Protein AF-A0A7X7UUN4-F1 (afdb_monomer_lite)

Sequence (120 aa):
MNIPEKAVGVVAFGLKTGIITGDDNIVDVVRKCLINNPDIIRENDIICITEAVVAITQHNIVQLDDVSMEIKAKLNLSDNSTLGVIFPILSRNRFSMLLKAMAKAVPKGKVIIQLMFPAD

Secondary structure (DSSP, 8-state):
----TTT------PPP-----TTS-HHHHHHHHHHT-TTT--TT------HHHHHHHTT----HHHHHHHHHHHTT--TT-EEEEES----TTTHHHHHHHHHHHSTTSEEEEEPPSS--

pLDDT: mean 90.92, std 8.4, range [52.38, 98.44]

Foldseek 3Di:
DPDPPVPDDDDDDDQDFPDQALCDDPVVSVVVSCVVCVVPDDPPDDDDDDVVSVCRVPVVDDALQNLLVCVCVVVVDDLADEAEAEADDPDPVPPVSNVVSVCSNNVNYYYHYHHDPPDD

Radius of gyration: 22.45 Å; chains: 1; bounding box: 52×24×54 Å

Structure (mmCIF, N/CA/C/O backbone):
data_AF-A0A7X7UUN4-F1
#
_entry.id   AF-A0A7X7UUN4-F1
#
loop_
_atom_site.group_PDB
_atom_site.id
_atom_site.type_symbol
_atom_site.label_atom_id
_atom_site.label_alt_id
_atom_site.label_comp_id
_atom_site.label_asym_id
_atom_site.label_entity_id
_atom_site.label_seq_id
_atom_site.pdbx_PDB_ins_code
_atom_site.Cartn_x
_atom_site.Cartn_y
_atom_site.Cartn_z
_atom_site.occupancy
_atom_site.B_iso_or_equiv
_atom_site.auth_seq_id
_atom_site.auth_comp_id
_atom_site.auth_asym_id
_atom_site.auth_atom_id
_atom_site.pdbx_PDB_model_num
ATOM 1 N N . MET A 1 1 ? 21.515 6.709 -25.365 1.00 64.38 1 MET A N 1
ATOM 2 C CA . MET A 1 1 ? 22.650 6.654 -24.412 1.00 64.38 1 MET A CA 1
ATOM 3 C C . MET A 1 1 ? 23.797 5.906 -25.077 1.00 64.38 1 MET A C 1
ATOM 5 O O . MET A 1 1 ? 23.586 4.792 -25.544 1.00 64.38 1 MET A O 1
ATOM 9 N N . ASN A 1 2 ? 24.992 6.494 -25.154 1.00 68.69 2 ASN A N 1
ATOM 10 C CA . ASN A 1 2 ? 26.158 5.816 -25.735 1.00 68.69 2 ASN A CA 1
ATOM 11 C C . ASN A 1 2 ? 26.815 4.919 -24.683 1.00 68.69 2 ASN A C 1
ATOM 13 O O . ASN A 1 2 ? 27.847 5.262 -24.114 1.00 68.69 2 ASN A O 1
ATOM 17 N N . ILE A 1 3 ? 26.170 3.791 -24.384 1.00 73.56 3 ILE A N 1
ATOM 18 C CA . ILE A 1 3 ? 26.743 2.754 -23.525 1.00 73.56 3 ILE A CA 1
ATOM 19 C C . ILE A 1 3 ? 27.617 1.844 -24.400 1.00 73.56 3 ILE A C 1
ATOM 21 O O . ILE A 1 3 ? 27.091 1.275 -25.359 1.00 73.56 3 ILE A O 1
ATOM 25 N N . PRO A 1 4 ? 28.921 1.698 -24.109 1.00 77.88 4 PRO A N 1
ATOM 26 C CA . PRO A 1 4 ? 29.797 0.804 -24.859 1.00 77.88 4 PRO A CA 1
ATOM 27 C C . PRO A 1 4 ? 29.388 -0.665 -24.658 1.00 77.88 4 PRO A C 1
ATOM 29 O O . PRO A 1 4 ? 29.641 -1.245 -23.606 1.00 77.88 4 PRO A O 1
ATOM 32 N N . GLU A 1 5 ? 28.792 -1.282 -25.683 1.00 74.38 5 GLU A N 1
ATOM 33 C CA . GLU A 1 5 ? 28.195 -2.634 -25.624 1.00 74.38 5 GLU A CA 1
ATOM 34 C C . GLU A 1 5 ? 29.161 -3.736 -25.176 1.00 74.38 5 GLU A C 1
ATOM 36 O O . GLU A 1 5 ? 28.757 -4.689 -24.524 1.00 74.38 5 GLU A O 1
ATOM 41 N N . LYS A 1 6 ? 30.455 -3.610 -25.488 1.00 80.81 6 LYS A N 1
ATOM 42 C CA . LYS A 1 6 ? 31.469 -4.610 -25.106 1.00 80.81 6 LYS A CA 1
ATOM 43 C C . LYS A 1 6 ? 31.976 -4.465 -23.670 1.00 80.81 6 LYS A C 1
ATOM 45 O O . LYS A 1 6 ? 32.704 -5.333 -23.203 1.00 80.81 6 LYS A O 1
ATOM 50 N N . ALA A 1 7 ? 31.652 -3.363 -22.997 1.00 84.69 7 ALA A N 1
ATOM 51 C CA . ALA A 1 7 ? 32.161 -3.052 -21.663 1.00 84.69 7 ALA A CA 1
ATOM 52 C C . ALA A 1 7 ? 31.107 -3.226 -20.561 1.00 84.69 7 ALA A C 1
ATOM 54 O O . ALA A 1 7 ? 31.440 -3.098 -19.384 1.00 84.69 7 ALA A O 1
ATOM 55 N N . VAL A 1 8 ? 29.846 -3.492 -20.918 1.00 83.25 8 VAL A N 1
ATOM 56 C CA . VAL A 1 8 ? 28.728 -3.542 -19.970 1.00 83.25 8 VAL A CA 1
ATOM 57 C C . VAL A 1 8 ? 27.858 -4.762 -20.263 1.00 83.25 8 VAL A C 1
ATOM 59 O O . VAL A 1 8 ? 27.617 -5.089 -21.418 1.00 83.25 8 VAL A O 1
ATOM 62 N N . GLY A 1 9 ? 27.420 -5.453 -19.208 1.00 86.44 9 GLY A N 1
ATOM 63 C CA . GLY A 1 9 ? 26.475 -6.566 -19.304 1.00 86.44 9 GLY A CA 1
ATOM 64 C C . GLY A 1 9 ? 25.029 -6.074 -19.409 1.00 86.44 9 GLY A C 1
ATOM 65 O O . GLY A 1 9 ? 24.714 -5.171 -20.176 1.00 86.44 9 GLY A O 1
ATOM 66 N N . VAL A 1 10 ? 24.137 -6.650 -18.603 1.00 87.62 10 VAL A N 1
ATOM 67 C CA . VAL A 1 10 ? 22.735 -6.212 -18.532 1.00 87.62 10 VAL A CA 1
ATOM 68 C C . VAL A 1 10 ? 22.650 -4.810 -17.927 1.00 87.62 10 VAL A C 1
ATOM 70 O O . VAL A 1 10 ? 23.222 -4.548 -16.868 1.00 87.62 10 VAL A O 1
ATOM 73 N N . VAL A 1 11 ? 21.899 -3.923 -18.580 1.00 88.31 11 VAL A N 1
ATOM 74 C CA . VAL A 1 11 ? 21.636 -2.564 -18.101 1.00 88.31 11 VAL A CA 1
ATOM 75 C C . VAL A 1 11 ? 20.140 -2.406 -17.854 1.00 88.31 11 VAL A C 1
ATOM 77 O O . VAL A 1 11 ? 19.330 -2.722 -18.717 1.00 88.31 11 VAL A O 1
ATOM 80 N N . ALA A 1 12 ? 19.781 -1.883 -16.684 1.00 91.19 12 ALA A N 1
ATOM 81 C CA . ALA A 1 12 ? 18.423 -1.467 -16.363 1.00 91.19 12 ALA A CA 1
ATOM 82 C C . ALA A 1 12 ? 18.454 -0.039 -15.814 1.00 91.19 12 ALA A C 1
ATOM 84 O O . ALA A 1 12 ? 19.293 0.298 -14.977 1.00 91.19 12 ALA A O 1
ATOM 85 N N . PHE A 1 13 ? 17.541 0.805 -16.283 1.00 90.06 13 PHE A N 1
ATOM 86 C CA . PHE A 1 13 ? 17.407 2.184 -15.827 1.00 90.06 13 PHE A CA 1
ATOM 87 C C . PHE A 1 13 ? 15.940 2.613 -15.850 1.00 90.06 13 PHE A C 1
ATOM 89 O O . PHE A 1 13 ? 15.121 2.061 -16.581 1.00 90.06 13 PHE A O 1
ATOM 96 N N . GLY A 1 14 ? 15.602 3.595 -15.015 1.00 91.00 14 GLY A N 1
ATOM 97 C CA . GLY A 1 14 ? 14.249 4.135 -14.936 1.00 91.00 14 GLY A CA 1
ATOM 98 C C . GLY A 1 14 ? 14.035 5.275 -15.925 1.00 91.00 14 GLY A C 1
ATOM 99 O O . GLY A 1 14 ? 14.841 6.204 -15.988 1.00 91.00 14 GLY A O 1
ATOM 100 N N . LEU A 1 15 ? 12.913 5.240 -16.638 1.00 89.75 15 LEU A N 1
ATOM 101 C CA . LEU A 1 15 ? 12.403 6.382 -17.391 1.00 89.75 15 LEU A CA 1
ATOM 102 C C . LEU A 1 15 ? 11.373 7.127 -16.544 1.00 89.75 15 LEU A C 1
ATOM 104 O O . LEU A 1 15 ? 10.521 6.517 -15.898 1.00 89.75 15 LEU A O 1
ATOM 108 N N . LYS A 1 16 ? 11.457 8.458 -16.531 1.00 88.56 16 LYS A N 1
ATOM 109 C CA . LYS A 1 16 ? 10.477 9.295 -15.834 1.00 88.56 16 LYS A CA 1
ATOM 110 C C . LYS A 1 16 ? 9.303 9.596 -16.757 1.00 88.56 16 LYS A C 1
ATOM 112 O O . LYS A 1 16 ? 9.492 10.013 -17.898 1.00 88.56 16 LYS A O 1
ATOM 117 N N . THR A 1 17 ? 8.100 9.438 -16.229 1.00 90.19 17 THR A N 1
ATOM 118 C CA . THR A 1 17 ? 6.856 9.911 -16.838 1.00 90.19 17 THR A CA 1
ATOM 119 C C . THR A 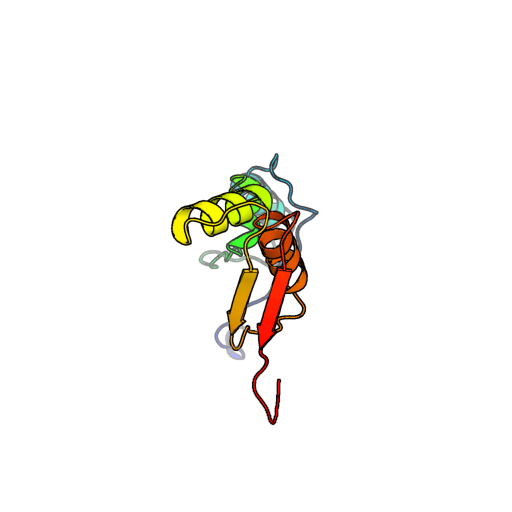1 17 ? 6.373 11.176 -16.127 1.00 90.19 17 THR A C 1
ATOM 121 O O . THR A 1 17 ? 6.965 11.621 -15.141 1.00 90.19 17 THR A O 1
ATOM 124 N N . GLY A 1 18 ? 5.273 11.750 -16.617 1.00 89.06 18 GLY A N 1
ATOM 125 C CA . GLY A 1 18 ? 4.462 12.675 -15.827 1.00 89.06 18 GLY A CA 1
ATOM 126 C C . GLY A 1 18 ? 3.724 11.967 -14.684 1.00 89.06 18 GLY A C 1
ATOM 127 O O . GLY A 1 18 ? 3.914 10.771 -14.442 1.00 89.06 18 GLY A O 1
ATOM 128 N N . ILE A 1 19 ? 2.865 12.723 -13.998 1.00 91.81 19 ILE A N 1
ATOM 129 C CA . ILE A 1 19 ? 1.915 12.174 -13.024 1.00 91.81 19 ILE A CA 1
ATOM 130 C C . ILE A 1 19 ? 0.944 11.260 -13.774 1.00 91.81 19 ILE A C 1
ATOM 132 O O . ILE A 1 19 ? 0.417 11.667 -14.803 1.00 91.81 19 ILE A O 1
ATOM 136 N N . ILE A 1 20 ? 0.738 10.052 -13.250 1.00 93.62 20 ILE A N 1
ATOM 137 C CA . ILE A 1 20 ? -0.214 9.075 -13.784 1.00 93.62 20 ILE A CA 1
ATOM 138 C C . ILE A 1 20 ? -1.453 9.087 -12.892 1.00 93.62 20 ILE A C 1
ATOM 140 O O . ILE A 1 20 ? -1.326 9.000 -11.665 1.00 93.62 20 ILE A O 1
ATOM 144 N N . THR A 1 21 ? -2.630 9.195 -13.495 1.00 94.50 21 THR A N 1
ATOM 145 C CA . THR A 1 21 ? -3.925 9.175 -12.807 1.00 94.50 21 THR A CA 1
ATOM 146 C C . THR A 1 21 ? -4.763 7.972 -13.244 1.00 94.50 21 THR A C 1
ATOM 148 O O . THR A 1 21 ? -4.372 7.203 -14.119 1.00 94.50 21 THR A O 1
ATOM 151 N N . GLY A 1 22 ? -5.919 7.778 -12.604 1.00 93.81 22 GLY A N 1
ATOM 152 C CA . GLY A 1 22 ? -6.854 6.720 -12.998 1.00 93.81 22 GLY A CA 1
ATOM 153 C C . GLY A 1 22 ? -7.471 6.927 -14.384 1.00 93.81 22 GLY A C 1
ATOM 154 O O . GLY A 1 22 ? -7.886 5.961 -15.007 1.00 93.81 22 GLY A O 1
ATOM 155 N N . ASP A 1 23 ? -7.464 8.160 -14.894 1.00 94.88 23 ASP A N 1
ATOM 156 C CA . ASP A 1 23 ? -8.012 8.492 -16.214 1.00 94.88 23 ASP A CA 1
ATOM 157 C C . ASP A 1 23 ? -7.021 8.198 -17.357 1.00 94.88 23 ASP A C 1
ATOM 159 O O . ASP A 1 23 ? -7.370 8.304 -18.535 1.00 94.88 23 ASP A O 1
ATOM 163 N N . ASP A 1 24 ? -5.773 7.849 -17.030 1.00 95.00 24 ASP A N 1
ATOM 164 C CA . ASP A 1 24 ? -4.741 7.568 -18.021 1.00 95.00 24 ASP A CA 1
ATOM 165 C C . ASP A 1 24 ? -4.842 6.144 -18.578 1.00 95.00 24 ASP A C 1
ATOM 167 O O . ASP A 1 24 ? -4.957 5.154 -17.854 1.00 95.00 24 ASP A O 1
ATOM 171 N N . ASN A 1 25 ? -4.654 6.019 -19.893 1.00 94.06 25 ASN A N 1
ATOM 172 C CA . ASN A 1 25 ? -4.377 4.735 -20.520 1.00 94.06 25 ASN A CA 1
ATOM 173 C C . ASN A 1 25 ? -2.875 4.428 -20.441 1.00 94.06 25 ASN A C 1
ATOM 175 O O . ASN A 1 25 ? -2.049 5.125 -21.040 1.00 94.06 25 ASN A O 1
ATOM 179 N N . ILE A 1 26 ? -2.513 3.350 -19.742 1.00 93.12 26 ILE A N 1
ATOM 180 C CA . ILE A 1 26 ? -1.108 2.980 -19.536 1.00 93.12 26 ILE A CA 1
ATOM 181 C C . ILE A 1 26 ? -0.343 2.732 -20.845 1.00 93.12 26 ILE A C 1
ATOM 183 O O . ILE A 1 26 ? 0.832 3.085 -20.943 1.00 93.12 26 ILE A O 1
ATOM 187 N N . VAL A 1 27 ? -0.997 2.188 -21.877 1.00 93.31 27 VAL A N 1
ATOM 188 C CA . VAL A 1 27 ? -0.369 1.944 -23.186 1.00 93.31 27 VAL A CA 1
ATOM 189 C C . VAL A 1 27 ? 0.011 3.267 -23.844 1.00 93.31 27 VAL A C 1
ATOM 191 O O . VAL A 1 27 ? 1.111 3.391 -24.383 1.00 93.31 27 VAL A O 1
ATOM 194 N N . ASP A 1 28 ? -0.845 4.284 -23.743 1.00 94.19 28 ASP A N 1
ATOM 195 C CA . ASP A 1 28 ? -0.563 5.612 -24.291 1.00 94.19 28 ASP A CA 1
ATOM 196 C C . ASP A 1 28 ? 0.523 6.346 -23.502 1.00 94.19 28 ASP A C 1
ATOM 198 O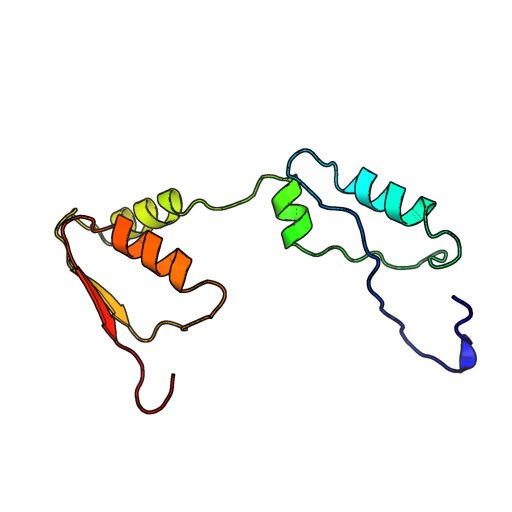 O . ASP A 1 28 ? 1.371 7.013 -24.102 1.00 94.19 28 ASP A O 1
ATOM 202 N N . VAL A 1 29 ? 0.541 6.208 -22.172 1.00 92.81 29 VAL A N 1
ATOM 203 C CA . VAL A 1 29 ? 1.615 6.750 -21.320 1.00 92.81 29 VAL A CA 1
ATOM 204 C C . VAL A 1 29 ? 2.963 6.155 -21.724 1.00 92.81 29 VAL A C 1
ATOM 206 O O . VAL A 1 29 ? 3.922 6.900 -21.947 1.00 92.81 29 VAL A O 1
ATOM 209 N N . VAL A 1 30 ? 3.029 4.829 -21.885 1.00 91.88 30 VAL A N 1
ATOM 210 C CA . VAL A 1 30 ? 4.238 4.135 -22.347 1.00 91.88 30 VAL A CA 1
ATOM 211 C C . VAL A 1 30 ? 4.607 4.613 -23.743 1.00 91.88 30 VAL A C 1
ATOM 213 O O . VAL A 1 30 ? 5.728 5.071 -23.938 1.00 91.88 30 VAL A O 1
ATOM 216 N N . ARG A 1 31 ? 3.669 4.613 -24.698 1.00 91.88 31 ARG A N 1
ATOM 217 C CA . ARG A 1 31 ? 3.916 5.061 -26.076 1.00 91.88 31 ARG A CA 1
ATOM 218 C C . ARG A 1 31 ? 4.500 6.473 -26.129 1.00 91.88 31 ARG A C 1
ATOM 220 O O . ARG A 1 31 ? 5.480 6.694 -26.837 1.00 91.88 31 ARG A O 1
ATOM 227 N N . LYS A 1 32 ? 3.937 7.417 -25.368 1.00 92.75 32 LYS A N 1
ATOM 228 C CA . LYS A 1 32 ? 4.460 8.790 -25.255 1.00 92.75 32 LYS A CA 1
ATOM 229 C C . LYS A 1 32 ? 5.869 8.807 -24.664 1.00 92.75 32 LYS A C 1
ATOM 231 O O . LYS A 1 32 ? 6.728 9.525 -25.166 1.00 92.75 32 LYS A O 1
ATOM 236 N N . CYS A 1 33 ? 6.124 8.003 -23.631 1.00 91.12 33 CYS A N 1
ATOM 237 C CA . CYS A 1 33 ? 7.456 7.864 -23.048 1.00 91.12 33 CYS A CA 1
ATOM 238 C C . CYS A 1 33 ? 8.473 7.349 -24.081 1.00 91.12 33 CYS A C 1
ATOM 240 O O . CYS A 1 33 ? 9.560 7.916 -24.179 1.00 91.12 33 CYS A O 1
ATOM 242 N N . LEU A 1 34 ? 8.105 6.359 -24.903 1.00 89.31 34 LEU A N 1
ATOM 243 C CA . LEU A 1 34 ? 8.980 5.824 -25.950 1.00 89.31 34 LEU A CA 1
ATOM 244 C C . LEU A 1 34 ? 9.280 6.869 -27.037 1.00 89.31 34 LEU A C 1
ATOM 246 O O . LEU A 1 34 ? 10.443 7.103 -27.357 1.00 89.31 34 LEU A O 1
ATOM 250 N N . ILE A 1 35 ? 8.246 7.543 -27.558 1.00 91.06 35 ILE A N 1
ATOM 251 C CA . ILE A 1 35 ? 8.382 8.572 -28.608 1.00 91.06 35 ILE A CA 1
ATOM 252 C C . ILE A 1 35 ? 9.282 9.727 -28.154 1.00 91.06 35 ILE A C 1
ATOM 254 O O . ILE A 1 35 ? 10.050 10.257 -28.952 1.00 91.06 35 ILE A O 1
ATOM 258 N N . ASN A 1 36 ? 9.209 10.106 -26.878 1.00 91.19 36 ASN A N 1
ATOM 259 C CA . ASN A 1 36 ? 9.996 11.212 -26.334 1.00 91.19 36 ASN A CA 1
ATOM 260 C C . ASN A 1 36 ? 11.461 10.843 -26.043 1.00 91.19 36 ASN A C 1
ATOM 262 O O . ASN A 1 36 ? 12.251 11.734 -25.738 1.00 91.19 36 ASN A O 1
ATOM 266 N N . ASN A 1 37 ? 11.833 9.559 -26.104 1.00 88.81 37 ASN A N 1
ATOM 267 C CA . ASN A 1 37 ? 13.170 9.074 -25.743 1.00 88.81 37 ASN A CA 1
ATOM 268 C C . ASN A 1 37 ? 13.777 8.134 -26.815 1.00 88.81 37 ASN A C 1
ATOM 270 O O . ASN A 1 37 ? 14.265 7.053 -26.468 1.00 88.81 37 ASN A O 1
ATOM 274 N N . PRO A 1 38 ? 13.791 8.525 -28.106 1.00 86.56 38 PRO A N 1
ATOM 275 C CA . PRO A 1 38 ? 14.156 7.633 -29.211 1.00 86.56 38 PRO A CA 1
ATOM 276 C C . PRO A 1 38 ? 15.610 7.142 -29.149 1.00 86.56 38 PRO A C 1
ATOM 278 O O . PRO A 1 38 ? 15.897 6.031 -29.570 1.00 86.56 38 PRO A O 1
ATOM 281 N N . ASP A 1 39 ? 16.525 7.928 -28.573 1.00 85.50 39 ASP A N 1
ATOM 282 C CA . ASP A 1 39 ? 17.953 7.578 -28.491 1.00 85.50 39 ASP A CA 1
ATOM 283 C C . ASP A 1 39 ? 18.301 6.687 -27.287 1.00 85.50 39 ASP A C 1
ATOM 285 O O . ASP A 1 39 ? 19.462 6.304 -27.086 1.00 85.50 39 ASP A O 1
ATOM 289 N N . ILE A 1 40 ? 17.333 6.445 -26.403 1.00 84.62 40 ILE A N 1
ATOM 290 C CA . ILE A 1 40 ? 17.532 5.708 -25.151 1.00 84.62 40 ILE A CA 1
ATOM 291 C C . ILE A 1 40 ? 17.058 4.263 -25.290 1.00 84.62 40 ILE A C 1
ATOM 293 O O . ILE A 1 40 ? 17.695 3.378 -24.727 1.00 84.62 40 ILE A O 1
ATOM 297 N N . ILE A 1 41 ? 15.983 4.046 -26.043 1.00 83.81 41 ILE A N 1
ATOM 298 C CA . ILE A 1 41 ? 15.342 2.745 -26.223 1.00 83.81 41 ILE A CA 1
ATOM 299 C C . ILE A 1 41 ? 15.801 2.132 -27.540 1.00 83.81 41 ILE A C 1
ATOM 301 O O . ILE A 1 41 ? 15.873 2.813 -28.563 1.00 83.81 41 ILE A O 1
ATOM 305 N N . ARG A 1 42 ? 16.097 0.839 -27.518 1.00 84.94 42 ARG A N 1
ATOM 306 C CA . ARG A 1 42 ? 16.555 0.072 -28.673 1.00 84.94 42 ARG A CA 1
ATOM 307 C C . ARG A 1 42 ? 15.573 -1.040 -29.006 1.00 84.94 42 ARG A C 1
ATOM 309 O O . ARG A 1 42 ? 14.718 -1.423 -28.209 1.00 84.94 42 ARG A O 1
ATOM 316 N N . GLU A 1 43 ? 15.697 -1.559 -30.220 1.00 86.38 43 GLU A N 1
ATOM 317 C CA . GLU A 1 43 ? 14.958 -2.747 -30.628 1.00 86.38 43 GLU A CA 1
ATOM 318 C C . GLU A 1 43 ? 15.296 -3.923 -29.695 1.00 86.38 43 GLU A C 1
ATOM 320 O O . GLU A 1 43 ? 16.463 -4.153 -29.381 1.00 86.38 43 GLU A O 1
ATOM 325 N N . ASN A 1 44 ? 14.268 -4.669 -29.279 1.00 87.62 44 ASN A N 1
ATOM 326 C CA . ASN A 1 44 ? 14.325 -5.776 -28.312 1.00 87.62 44 ASN A CA 1
ATOM 327 C C . ASN A 1 44 ? 14.577 -5.392 -26.843 1.00 87.62 44 ASN A C 1
ATOM 329 O O . ASN A 1 44 ? 14.738 -6.287 -26.009 1.00 87.62 44 ASN A O 1
ATOM 333 N N . ASP A 1 45 ? 14.549 -4.103 -26.492 1.00 89.25 45 ASP A N 1
ATOM 334 C CA . ASP A 1 45 ? 14.516 -3.702 -25.085 1.00 89.25 45 ASP A CA 1
ATOM 335 C C . ASP A 1 45 ? 13.215 -4.156 -24.400 1.00 89.25 45 ASP A C 1
ATOM 337 O O . ASP A 1 45 ? 12.137 -4.213 -24.999 1.00 89.25 45 ASP A O 1
ATOM 341 N N . ILE A 1 46 ? 13.313 -4.440 -23.100 1.00 92.00 46 ILE A N 1
ATOM 342 C CA . ILE A 1 46 ? 12.180 -4.839 -22.262 1.00 92.00 46 ILE A CA 1
ATOM 343 C C . ILE A 1 46 ? 11.698 -3.626 -21.468 1.00 92.00 46 ILE A C 1
ATOM 345 O O . ILE A 1 46 ? 12.447 -3.041 -20.685 1.00 92.00 46 ILE A O 1
ATOM 349 N N . ILE A 1 47 ? 10.420 -3.280 -21.629 1.00 91.69 47 ILE A N 1
ATOM 350 C CA . ILE A 1 47 ? 9.781 -2.207 -20.864 1.00 91.69 47 ILE A CA 1
ATOM 351 C C . ILE A 1 47 ? 9.120 -2.791 -19.617 1.00 91.69 47 ILE A C 1
ATOM 353 O O . ILE A 1 47 ? 8.149 -3.540 -19.700 1.00 91.69 47 ILE A O 1
ATOM 357 N N . CYS A 1 48 ? 9.635 -2.407 -18.452 1.00 93.19 48 CYS A N 1
ATOM 358 C CA . CYS A 1 48 ? 9.083 -2.787 -17.157 1.00 93.19 48 CYS A CA 1
ATOM 359 C C . CYS A 1 48 ? 8.223 -1.652 -16.589 1.00 93.19 48 CYS A C 1
ATOM 361 O O . CYS A 1 48 ? 8.652 -0.499 -16.545 1.00 93.19 48 CYS A O 1
ATOM 363 N N . ILE A 1 49 ? 7.031 -1.987 -16.097 1.00 92.00 49 ILE A N 1
ATOM 364 C CA . ILE A 1 49 ? 6.103 -1.052 -15.447 1.00 92.00 49 ILE A CA 1
ATOM 365 C C . ILE A 1 49 ? 5.829 -1.575 -14.042 1.00 92.00 49 ILE A C 1
ATOM 367 O O . ILE A 1 49 ? 5.663 -2.778 -13.843 1.00 92.00 49 ILE A O 1
ATOM 371 N N . THR A 1 50 ? 5.796 -0.686 -13.052 1.00 91.31 50 THR A N 1
ATOM 372 C CA . THR A 1 50 ? 5.469 -1.091 -11.683 1.00 91.31 50 THR A CA 1
ATOM 373 C C . THR A 1 50 ? 3.981 -1.410 -11.560 1.00 91.31 50 THR A C 1
ATOM 375 O O . THR A 1 50 ? 3.130 -0.724 -12.124 1.00 91.31 50 THR A O 1
ATOM 378 N N . GLU A 1 51 ? 3.649 -2.426 -10.766 1.00 92.50 51 GLU A N 1
ATOM 379 C CA . GLU A 1 51 ? 2.258 -2.834 -10.532 1.00 92.50 51 GLU A CA 1
ATOM 380 C C . GLU A 1 51 ? 1.401 -1.688 -9.978 1.00 92.50 51 GLU A C 1
ATOM 382 O O . GLU A 1 51 ? 0.245 -1.542 -10.356 1.00 92.50 51 GLU A O 1
ATOM 387 N N . ALA A 1 52 ? 1.983 -0.819 -9.144 1.00 90.06 52 ALA A N 1
ATOM 388 C CA . ALA A 1 52 ? 1.287 0.342 -8.596 1.00 90.06 52 ALA A CA 1
A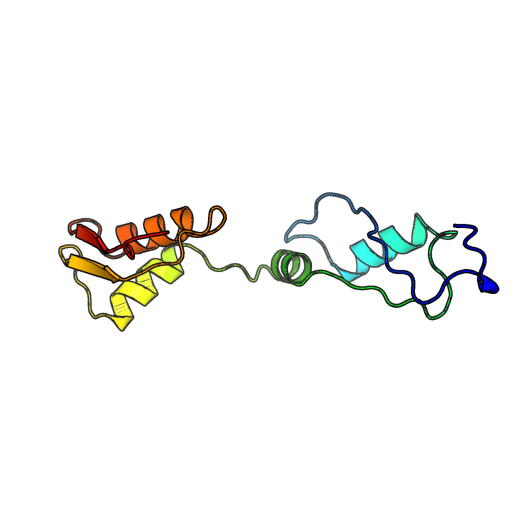TOM 389 C C . ALA A 1 52 ? 0.732 1.266 -9.692 1.00 90.06 52 ALA A C 1
ATOM 391 O O . ALA A 1 52 ? -0.381 1.766 -9.563 1.00 90.06 52 ALA A O 1
ATOM 392 N N . VAL A 1 53 ? 1.481 1.467 -10.779 1.00 91.62 53 VAL A N 1
ATOM 393 C CA . VAL A 1 53 ? 1.037 2.281 -11.916 1.00 91.62 53 VAL A CA 1
ATOM 394 C C . VAL A 1 53 ? -0.127 1.606 -12.639 1.00 91.62 53 VAL A C 1
ATOM 396 O O . VAL A 1 53 ? -1.127 2.257 -12.930 1.00 91.62 53 VAL A O 1
ATOM 399 N N . VAL A 1 54 ? -0.029 0.295 -12.869 1.00 93.06 54 VAL A N 1
ATOM 400 C CA . VAL A 1 54 ? -1.109 -0.485 -13.490 1.00 93.06 54 VAL A CA 1
ATOM 401 C C . VAL A 1 54 ? -2.378 -0.415 -12.635 1.00 93.06 54 VAL A C 1
ATOM 403 O O . VAL A 1 54 ? -3.448 -0.096 -13.150 1.00 93.06 54 VAL A O 1
ATOM 406 N N . ALA A 1 55 ? -2.251 -0.613 -11.321 1.00 94.00 55 ALA A N 1
ATOM 407 C CA . ALA A 1 55 ? -3.363 -0.559 -10.378 1.00 94.00 55 ALA A CA 1
ATOM 408 C C . ALA A 1 55 ? -4.062 0.811 -10.358 1.00 94.00 55 ALA A C 1
ATOM 410 O O . ALA A 1 55 ? -5.291 0.859 -10.325 1.00 94.00 55 ALA A O 1
ATOM 411 N N . ILE A 1 56 ? -3.306 1.916 -10.442 1.00 94.00 56 ILE A N 1
ATOM 412 C CA . ILE A 1 56 ? -3.867 3.275 -10.534 1.00 94.00 56 ILE A CA 1
ATOM 413 C C . ILE A 1 56 ? -4.763 3.405 -11.772 1.00 94.00 56 ILE A C 1
ATOM 415 O O . ILE A 1 56 ? -5.924 3.779 -11.629 1.00 94.00 56 ILE A O 1
ATOM 419 N N . THR A 1 57 ? -4.261 3.036 -12.956 1.00 94.75 57 THR A N 1
ATOM 420 C CA . THR A 1 57 ? -5.005 3.152 -14.232 1.00 94.75 57 THR A CA 1
ATOM 421 C C . THR A 1 57 ? -6.211 2.214 -14.339 1.00 94.75 57 THR A C 1
ATOM 423 O O . THR A 1 57 ? -7.097 2.416 -15.158 1.00 94.75 57 THR A O 1
ATOM 426 N N . GLN A 1 58 ? -6.259 1.169 -13.512 1.00 94.44 58 GLN A N 1
ATOM 427 C CA . GLN A 1 58 ? -7.378 0.225 -13.452 1.00 94.44 58 GLN A CA 1
ATOM 428 C C . GLN A 1 58 ? -8.368 0.550 -12.328 1.00 94.44 58 GLN A C 1
ATOM 430 O O . GLN A 1 58 ? -9.285 -0.233 -12.087 1.00 94.44 58 GLN A O 1
ATOM 435 N N . HIS A 1 59 ? -8.167 1.657 -11.602 1.00 93.06 59 HIS A N 1
ATOM 436 C CA . HIS A 1 59 ? -8.892 1.976 -10.367 1.00 93.06 59 HIS A CA 1
ATOM 437 C C . HIS A 1 59 ? -8.900 0.818 -9.351 1.00 93.06 59 HIS A C 1
ATOM 439 O O . HIS A 1 59 ? -9.823 0.674 -8.550 1.00 93.06 59 HIS A O 1
ATOM 445 N N . ASN A 1 60 ? -7.853 -0.007 -9.362 1.00 94.06 60 ASN A N 1
ATOM 446 C CA . ASN A 1 60 ? -7.730 -1.182 -8.512 1.00 94.06 60 ASN A CA 1
ATOM 447 C C . ASN A 1 60 ? -7.093 -0.793 -7.171 1.00 94.06 60 ASN A C 1
ATOM 449 O O . ASN A 1 60 ? -5.931 -1.094 -6.888 1.00 94.06 60 ASN A O 1
ATOM 453 N N . ILE A 1 61 ? -7.847 -0.039 -6.370 1.00 90.38 61 ILE A N 1
ATOM 454 C CA . ILE A 1 61 ? -7.412 0.486 -5.075 1.00 90.38 61 ILE A CA 1
ATOM 455 C C . ILE A 1 61 ? -8.429 0.083 -4.011 1.00 90.38 61 ILE A C 1
ATOM 457 O O . ILE A 1 61 ? -9.620 0.342 -4.146 1.00 90.38 61 ILE A O 1
ATOM 461 N N . VAL A 1 62 ? -7.938 -0.499 -2.918 1.00 92.19 62 VAL A N 1
ATOM 462 C CA . VAL A 1 62 ? -8.758 -0.850 -1.754 1.00 92.19 62 VAL A CA 1
ATOM 463 C C . VAL A 1 62 ? -8.952 0.379 -0.866 1.00 92.19 62 VAL A C 1
ATOM 465 O O . VAL A 1 62 ? -7.969 1.016 -0.466 1.00 92.19 62 VAL A O 1
ATOM 468 N N . GLN A 1 63 ? -10.201 0.705 -0.523 1.00 94.56 63 GLN A N 1
ATOM 469 C CA . GLN A 1 63 ? -10.501 1.804 0.394 1.00 94.56 63 GLN A CA 1
ATOM 470 C C . GLN A 1 63 ? -10.385 1.352 1.852 1.00 94.56 63 GLN A C 1
ATOM 472 O O . GLN A 1 63 ? -10.590 0.191 2.201 1.00 94.56 63 GLN A O 1
ATOM 477 N N . LEU A 1 64 ? -10.099 2.296 2.754 1.00 96.44 64 LEU A N 1
ATOM 478 C CA . LEU A 1 64 ? -10.027 1.993 4.191 1.00 96.44 64 LEU A CA 1
ATOM 479 C C . LEU A 1 64 ? -11.356 1.481 4.756 1.00 96.44 64 LEU A C 1
ATOM 481 O O . LEU A 1 64 ? -11.352 0.742 5.739 1.00 96.44 64 LEU A O 1
ATOM 485 N N . ASP A 1 65 ? -12.472 1.894 4.157 1.00 96.94 65 ASP A N 1
ATOM 486 C CA . ASP A 1 65 ? -13.798 1.456 4.580 1.00 96.94 65 ASP A CA 1
ATOM 487 C C . ASP A 1 65 ? -14.024 -0.018 4.238 1.00 96.94 65 ASP A C 1
ATOM 489 O O . ASP A 1 65 ? -14.476 -0.759 5.111 1.00 96.94 65 ASP A O 1
ATOM 493 N N . ASP A 1 66 ? -13.586 -0.471 3.059 1.00 97.12 66 ASP A N 1
ATOM 494 C CA . ASP A 1 66 ? -13.630 -1.884 2.658 1.00 97.12 66 ASP A CA 1
ATOM 495 C C . ASP A 1 66 ? -12.873 -2.760 3.660 1.00 97.12 66 ASP A C 1
ATOM 497 O O . ASP A 1 66 ? -13.418 -3.730 4.190 1.00 97.12 66 ASP A O 1
ATOM 501 N N . VAL A 1 67 ? -11.651 -2.348 4.019 1.00 97.50 67 VAL A N 1
ATOM 502 C CA . VAL A 1 67 ? -10.832 -3.040 5.028 1.00 97.50 67 VAL A CA 1
ATOM 503 C C . VAL A 1 67 ? -11.537 -3.068 6.385 1.00 97.50 67 VAL A C 1
ATOM 505 O O . VAL A 1 67 ? -11.551 -4.098 7.059 1.00 97.50 67 VAL A O 1
ATOM 508 N N . SER A 1 68 ? -12.137 -1.952 6.808 1.00 97.94 68 SER A N 1
ATOM 509 C CA . SER A 1 68 ? -12.824 -1.881 8.102 1.00 97.94 68 SER A CA 1
ATOM 510 C C . SER A 1 68 ? -14.057 -2.795 8.163 1.00 97.94 68 SER A C 1
ATOM 512 O O . SER A 1 68 ? -14.262 -3.480 9.170 1.00 97.94 68 SER A O 1
ATOM 514 N N . MET A 1 69 ? -14.838 -2.861 7.078 1.00 98.06 69 MET A N 1
ATOM 515 C CA . MET A 1 69 ? -15.997 -3.747 6.957 1.00 98.06 69 MET A CA 1
ATOM 516 C C . MET A 1 69 ? -15.571 -5.213 6.970 1.00 98.06 69 MET A C 1
ATOM 518 O O . MET A 1 69 ? -16.181 -6.023 7.669 1.00 98.06 69 MET A O 1
ATOM 522 N N . GLU A 1 70 ? -14.494 -5.549 6.260 1.00 98.19 70 GLU A N 1
ATOM 523 C CA . GLU A 1 70 ? -13.973 -6.912 6.204 1.00 98.19 70 GLU A CA 1
ATOM 524 C C . GLU A 1 70 ? -13.444 -7.386 7.566 1.00 98.19 70 GLU A C 1
ATOM 526 O O . GLU A 1 70 ? -13.750 -8.505 7.981 1.00 98.19 70 GLU A O 1
ATOM 531 N N . ILE A 1 71 ? -12.721 -6.535 8.307 1.00 98.00 71 ILE A N 1
ATOM 532 C CA . ILE A 1 71 ? -12.279 -6.835 9.682 1.00 98.00 71 ILE A CA 1
ATOM 533 C C . ILE A 1 71 ? -13.490 -7.119 10.574 1.00 98.00 71 ILE A C 1
ATOM 535 O O . ILE A 1 71 ? -13.515 -8.129 11.283 1.00 98.00 71 ILE A O 1
ATOM 539 N N . LYS A 1 72 ? -14.502 -6.244 10.523 1.00 97.88 72 LYS A N 1
ATOM 540 C CA . LYS A 1 72 ? -15.716 -6.375 11.332 1.00 97.88 72 LYS A CA 1
ATOM 541 C C . LYS A 1 72 ? -16.455 -7.676 11.028 1.00 97.88 72 LYS A C 1
ATOM 543 O O . LYS A 1 72 ? -16.835 -8.382 11.959 1.00 97.88 72 LYS A O 1
ATOM 548 N N . ALA A 1 73 ? -16.609 -8.008 9.747 1.00 98.12 73 ALA A N 1
ATOM 549 C CA . ALA A 1 73 ? -17.283 -9.221 9.301 1.00 98.12 73 ALA A CA 1
ATOM 550 C C . ALA A 1 73 ? -16.509 -10.490 9.689 1.00 98.12 73 ALA A C 1
ATOM 552 O O . ALA A 1 73 ? -17.078 -11.391 10.298 1.00 98.12 73 ALA A O 1
ATOM 553 N N . LYS A 1 74 ? -15.204 -10.561 9.396 1.00 98.25 74 LYS A N 1
ATOM 554 C CA . LYS A 1 74 ? -14.392 -11.764 9.657 1.00 98.25 74 LYS A CA 1
ATOM 555 C C . LYS A 1 74 ? -14.266 -12.100 11.138 1.00 98.25 74 LYS A C 1
ATOM 557 O O . LYS A 1 74 ? -14.173 -13.271 11.491 1.00 98.25 74 LYS A O 1
ATOM 562 N N . LEU A 1 75 ? -14.231 -11.079 11.990 1.00 97.69 75 LEU A N 1
ATOM 563 C CA . LEU A 1 75 ? -14.062 -11.237 13.432 1.00 97.69 75 LEU A CA 1
ATOM 564 C C . LEU A 1 75 ? -15.387 -11.110 14.204 1.00 97.69 75 LEU A C 1
ATOM 566 O O . LEU A 1 75 ? -15.366 -11.128 15.432 1.00 97.69 75 LEU A O 1
ATOM 570 N N . ASN A 1 76 ? -16.524 -10.994 13.502 1.00 97.69 76 ASN A N 1
ATOM 571 C CA . ASN A 1 76 ? -17.860 -10.802 14.079 1.00 97.69 76 ASN A CA 1
ATOM 572 C C . ASN A 1 76 ? -17.906 -9.681 15.138 1.00 97.69 76 ASN A C 1
ATOM 574 O O . ASN A 1 76 ? -18.468 -9.847 16.221 1.00 97.69 76 ASN A O 1
ATOM 578 N N . LEU A 1 77 ? -17.285 -8.537 14.838 1.00 97.75 77 LEU A N 1
ATOM 579 C CA . LEU A 1 77 ? -17.149 -7.432 15.788 1.00 97.75 77 LEU A CA 1
ATOM 580 C C . LEU A 1 77 ? -18.406 -6.556 15.820 1.00 97.75 77 LEU A C 1
ATOM 582 O O . LEU A 1 77 ? -18.992 -6.203 14.796 1.00 97.75 77 LEU A O 1
ATOM 586 N N . SER A 1 78 ? -18.769 -6.122 17.020 1.00 97.56 78 SER A N 1
ATOM 587 C CA . SER A 1 78 ? -19.696 -5.015 17.261 1.00 97.56 78 SER A CA 1
ATOM 588 C C . SER A 1 78 ? -18.950 -3.679 17.346 1.00 97.56 78 SER A C 1
ATOM 590 O O . SER A 1 78 ? -17.740 -3.634 17.564 1.00 97.56 78 SER A O 1
ATOM 592 N N . ASP A 1 79 ? -19.680 -2.562 17.278 1.00 97.56 79 ASP A N 1
ATOM 593 C CA . ASP A 1 79 ? -19.078 -1.224 17.367 1.00 97.56 79 ASP A CA 1
ATOM 594 C C . ASP A 1 79 ? -18.283 -0.984 18.663 1.00 97.56 79 ASP A C 1
ATOM 596 O O . ASP A 1 79 ? -17.359 -0.177 18.662 1.00 97.56 79 ASP A O 1
ATOM 600 N N . ASN A 1 80 ? -18.650 -1.656 19.761 1.00 98.25 80 ASN A N 1
ATOM 601 C CA . ASN A 1 80 ? -18.019 -1.539 21.082 1.00 98.25 80 ASN A CA 1
ATOM 602 C C . ASN A 1 80 ? -17.013 -2.663 21.395 1.00 98.25 80 ASN A C 1
ATOM 604 O O . ASN A 1 80 ? -16.557 -2.774 22.534 1.00 98.25 80 ASN A O 1
ATOM 608 N N . SER A 1 81 ? -16.683 -3.506 20.413 1.00 98.44 81 SER A N 1
ATOM 609 C CA . SER A 1 81 ? -15.747 -4.615 20.596 1.00 98.44 81 SER A CA 1
ATOM 610 C C . SER A 1 81 ? -14.322 -4.135 20.889 1.00 98.44 81 SER A C 1
ATOM 612 O O . SER A 1 81 ? -13.9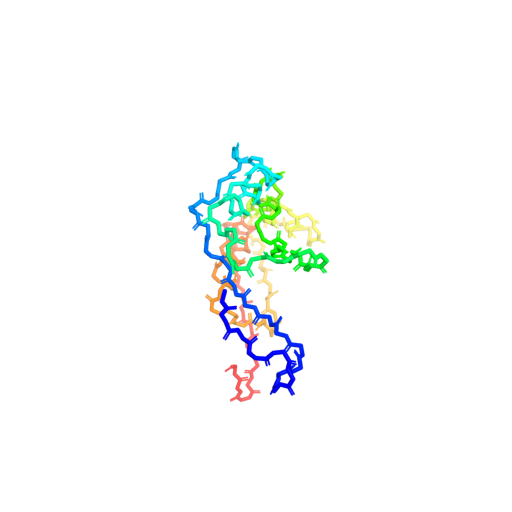23 -3.020 20.553 1.00 98.44 81 SER A O 1
ATOM 614 N N . THR A 1 82 ? -13.526 -5.006 21.509 1.00 98.44 82 THR A N 1
ATOM 615 C CA . THR A 1 82 ? -12.079 -4.799 21.639 1.00 98.44 82 THR A CA 1
ATOM 616 C C . THR A 1 82 ? -11.362 -5.592 20.556 1.00 98.44 82 THR A C 1
ATOM 618 O O . THR A 1 82 ? -11.497 -6.811 20.496 1.00 98.44 82 THR A O 1
ATOM 621 N N . LEU A 1 83 ? -10.598 -4.902 19.714 1.00 98.31 83 LEU A N 1
ATOM 622 C CA . LEU A 1 83 ? -9.772 -5.499 18.672 1.00 98.31 83 LEU A CA 1
ATOM 623 C C . LEU A 1 83 ? -8.319 -5.585 19.151 1.00 98.31 83 LEU A C 1
ATOM 625 O O . LEU A 1 83 ? -7.678 -4.561 19.382 1.00 98.31 83 LEU A O 1
ATOM 629 N N . GLY A 1 84 ? -7.804 -6.803 19.301 1.00 97.62 84 GLY A N 1
ATOM 630 C CA . GLY A 1 84 ? -6.396 -7.053 19.610 1.00 97.62 84 GLY A CA 1
ATOM 631 C C . GLY A 1 84 ? -5.550 -7.165 18.342 1.00 97.62 84 GLY A C 1
ATOM 632 O O . GLY A 1 84 ? -5.897 -7.915 17.433 1.00 97.62 84 GLY A O 1
ATOM 633 N N . VAL A 1 85 ? -4.429 -6.447 18.293 1.00 96.06 85 VAL A N 1
ATOM 634 C CA . VAL A 1 85 ? -3.446 -6.474 17.203 1.00 96.06 85 VAL A CA 1
ATOM 635 C C . VAL A 1 85 ? -2.110 -6.897 17.792 1.00 96.06 85 VAL A C 1
ATOM 637 O O . VAL A 1 85 ? -1.488 -6.148 18.544 1.00 96.06 85 VAL A O 1
ATOM 640 N N . ILE A 1 86 ? -1.679 -8.111 17.473 1.00 94.50 86 ILE A N 1
ATOM 641 C CA . ILE A 1 86 ? -0.500 -8.725 18.081 1.00 94.50 86 ILE A CA 1
ATOM 642 C C . ILE A 1 86 ? 0.651 -8.716 17.082 1.00 94.50 86 ILE A C 1
ATOM 644 O O . ILE A 1 86 ? 0.494 -9.162 15.949 1.00 94.50 86 ILE A O 1
ATOM 648 N N . PHE A 1 87 ? 1.794 -8.199 17.525 1.00 92.62 87 PHE A N 1
ATOM 649 C CA . PHE A 1 87 ? 3.057 -8.144 16.793 1.00 92.62 87 PHE A CA 1
ATOM 650 C C . PHE A 1 87 ? 2.916 -7.608 15.358 1.00 92.62 87 PHE A C 1
ATOM 652 O O . PHE A 1 87 ? 3.396 -8.241 14.413 1.00 92.62 87 PHE A O 1
ATOM 659 N N . PRO A 1 88 ? 2.237 -6.459 15.153 1.00 91.75 88 PRO A N 1
ATOM 660 C CA . PRO A 1 88 ? 2.113 -5.903 13.818 1.00 91.75 88 PRO A CA 1
ATOM 661 C C . PRO A 1 88 ? 3.471 -5.437 13.294 1.00 91.75 88 PRO A C 1
ATOM 663 O O . PRO A 1 88 ? 4.312 -4.937 14.038 1.00 91.75 88 PRO A O 1
ATOM 666 N N . ILE A 1 89 ? 3.637 -5.492 11.975 1.00 90.12 89 ILE A N 1
ATOM 667 C CA . ILE A 1 89 ? 4.753 -4.823 11.308 1.00 90.12 89 ILE A CA 1
ATOM 668 C C . ILE A 1 89 ? 4.466 -3.315 11.303 1.00 90.12 89 ILE A C 1
ATOM 670 O O . ILE A 1 89 ? 3.562 -2.851 10.598 1.00 90.12 89 ILE A O 1
ATOM 674 N N . LEU A 1 90 ? 5.258 -2.537 12.044 1.00 87.75 90 LEU A N 1
ATOM 675 C CA . LEU A 1 90 ? 5.157 -1.074 12.118 1.00 87.75 90 LEU A CA 1
ATOM 676 C C . LEU A 1 90 ? 5.768 -0.385 10.887 1.00 87.75 90 LEU A C 1
ATOM 678 O O . LEU A 1 90 ? 6.671 0.447 10.964 1.00 87.75 90 LEU A O 1
ATOM 682 N N . SER A 1 91 ? 5.265 -0.723 9.702 1.00 86.19 91 SER A N 1
ATOM 683 C CA . SER A 1 91 ? 5.710 -0.085 8.466 1.00 86.19 91 SER A CA 1
ATOM 684 C C . SER A 1 91 ? 5.368 1.406 8.464 1.00 86.19 91 SER A C 1
ATOM 686 O O . SER A 1 91 ? 4.190 1.775 8.524 1.00 86.19 91 SER A O 1
ATOM 688 N N . ARG A 1 92 ? 6.385 2.252 8.246 1.00 80.50 92 ARG A N 1
ATOM 689 C CA . ARG A 1 92 ? 6.234 3.703 8.021 1.00 80.50 92 ARG A CA 1
ATOM 690 C C . ARG A 1 92 ? 5.221 4.046 6.921 1.00 80.50 92 ARG A C 1
ATOM 692 O O . ARG A 1 92 ? 4.599 5.099 6.977 1.00 80.50 92 ARG A O 1
ATOM 699 N N . ASN A 1 93 ? 5.031 3.150 5.950 1.00 81.12 93 ASN A N 1
ATOM 700 C CA . ASN A 1 93 ? 4.246 3.424 4.746 1.00 81.12 93 ASN A CA 1
ATOM 701 C C . ASN A 1 93 ? 2.805 2.899 4.803 1.00 81.12 93 ASN A C 1
ATOM 703 O O . ASN A 1 93 ? 1.988 3.310 3.984 1.00 81.12 93 ASN A O 1
ATOM 707 N N . ARG A 1 94 ? 2.478 1.966 5.708 1.00 88.44 94 ARG A N 1
ATOM 708 C CA . ARG A 1 94 ? 1.157 1.303 5.708 1.00 88.44 94 ARG A CA 1
ATOM 709 C C . ARG A 1 94 ? 0.483 1.213 7.067 1.00 88.44 94 ARG A C 1
ATOM 711 O O . ARG A 1 94 ? -0.744 1.151 7.111 1.00 88.44 94 ARG A O 1
ATOM 718 N N . PHE A 1 95 ? 1.235 1.237 8.166 1.00 93.44 95 PHE A N 1
ATOM 719 C CA . PHE A 1 95 ? 0.648 0.939 9.468 1.00 93.44 95 PHE A CA 1
ATOM 720 C C . PHE A 1 95 ? -0.388 1.980 9.909 1.00 93.44 95 PHE A C 1
ATOM 722 O O . PHE A 1 95 ? -1.455 1.605 10.377 1.00 93.44 95 PHE A O 1
ATOM 729 N N . SER A 1 96 ? -0.140 3.274 9.689 1.00 93.50 96 SER A N 1
ATOM 730 C CA . SER A 1 96 ? -1.086 4.339 10.059 1.00 93.50 96 SER A CA 1
ATOM 731 C C . SER A 1 96 ? -2.439 4.215 9.345 1.00 93.50 96 SER A C 1
ATOM 733 O O . SER A 1 96 ? -3.490 4.405 9.958 1.00 93.50 96 SER A O 1
ATOM 735 N N . MET A 1 97 ? -2.424 3.850 8.060 1.00 94.81 97 MET A N 1
ATOM 736 C CA . MET A 1 97 ? -3.625 3.610 7.256 1.00 94.81 97 MET A CA 1
ATOM 737 C C . MET A 1 97 ? -4.398 2.390 7.749 1.00 94.81 97 MET A C 1
ATOM 739 O O . MET A 1 97 ? -5.606 2.478 7.973 1.00 94.81 97 MET A O 1
ATOM 743 N N . LEU A 1 98 ? -3.703 1.283 8.010 1.00 95.62 98 LEU A N 1
ATOM 744 C CA . LEU A 1 98 ? -4.330 0.083 8.562 1.00 95.62 98 LEU A CA 1
ATOM 745 C C . LEU A 1 98 ? -4.874 0.322 9.973 1.00 95.62 98 LEU A C 1
ATOM 747 O O . LEU A 1 98 ? -5.984 -0.104 10.274 1.00 95.62 98 LEU A O 1
ATOM 751 N N . LEU A 1 99 ? -4.153 1.058 10.821 1.00 96.06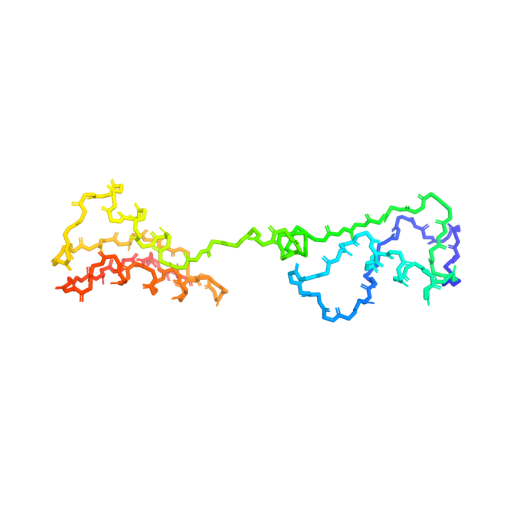 99 LEU A N 1
ATOM 752 C CA . LEU A 1 99 ? -4.616 1.427 12.157 1.00 96.06 99 LEU A CA 1
ATOM 753 C C . LEU A 1 99 ? -5.897 2.260 12.101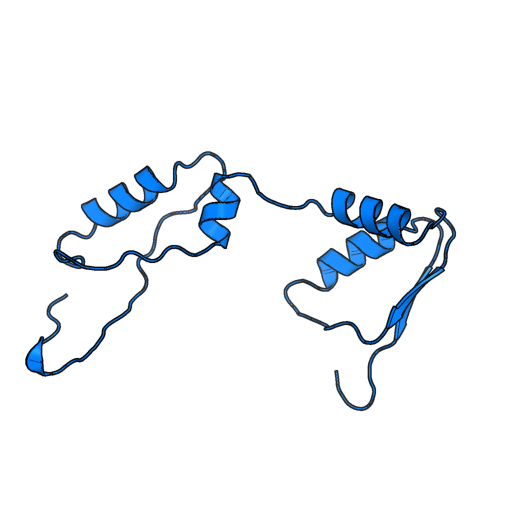 1.00 96.06 99 LEU A C 1
ATOM 755 O O . LEU A 1 99 ? -6.819 2.023 12.878 1.00 96.06 99 LEU A O 1
ATOM 759 N N . LYS A 1 100 ? -5.996 3.183 11.139 1.00 96.81 100 LYS A N 1
ATOM 760 C CA . LYS A 1 100 ? -7.226 3.941 10.897 1.00 96.81 100 LYS A CA 1
ATOM 761 C C . LYS A 1 100 ? -8.387 3.026 10.491 1.00 96.81 100 LYS A C 1
ATOM 763 O O . LYS A 1 100 ? -9.486 3.204 11.008 1.00 96.81 100 LYS A O 1
ATOM 768 N N . ALA A 1 101 ? -8.160 2.046 9.615 1.00 97.69 101 ALA A N 1
ATOM 769 C CA . ALA A 1 101 ? -9.185 1.064 9.243 1.00 97.69 101 ALA A CA 1
ATOM 770 C C . ALA A 1 101 ? -9.603 0.176 10.433 1.00 97.69 101 ALA A C 1
ATOM 772 O O . ALA A 1 101 ? -10.792 -0.035 10.657 1.00 97.69 101 ALA A O 1
ATOM 773 N N . MET A 1 102 ? -8.645 -0.274 11.249 1.00 97.81 102 MET A N 1
ATOM 774 C CA . MET A 1 102 ? -8.901 -1.043 12.473 1.00 97.81 102 MET A CA 1
ATOM 775 C C . MET A 1 102 ? -9.731 -0.244 13.486 1.00 97.81 102 MET A C 1
ATOM 777 O O . MET A 1 102 ? -10.706 -0.759 14.024 1.00 97.81 102 MET A O 1
ATOM 781 N N . ALA A 1 103 ? -9.405 1.033 13.700 1.00 97.69 103 ALA A N 1
ATOM 782 C CA . ALA A 1 103 ? -10.185 1.914 14.567 1.00 97.69 103 ALA A CA 1
ATOM 783 C C . ALA A 1 103 ? -11.610 2.148 14.030 1.00 97.69 103 ALA A C 1
ATOM 785 O O . ALA A 1 103 ? -12.566 2.148 14.803 1.00 97.69 103 ALA A O 1
ATOM 786 N N . LYS A 1 104 ? -11.769 2.286 12.704 1.00 98.00 104 LYS A N 1
ATOM 787 C CA . LYS A 1 104 ? -13.086 2.381 12.051 1.00 98.00 104 LYS A CA 1
ATOM 788 C C . LYS A 1 104 ? -13.937 1.120 12.222 1.00 98.00 104 LYS A C 1
ATOM 790 O O . LYS A 1 104 ? -15.157 1.237 12.252 1.00 98.00 104 LYS A O 1
ATOM 795 N N . ALA A 1 105 ? -13.325 -0.058 12.350 1.00 98.12 105 ALA A N 1
ATOM 796 C CA . ALA A 1 105 ? -14.055 -1.309 12.555 1.00 98.12 105 ALA A CA 1
ATOM 797 C C . ALA A 1 105 ? -14.721 -1.395 13.947 1.00 98.12 105 ALA A C 1
ATOM 799 O O . ALA A 1 105 ? -15.745 -2.062 14.092 1.00 98.12 105 ALA A O 1
ATOM 800 N N . VAL A 1 106 ? -14.173 -0.697 14.953 1.00 98.25 106 VAL A N 1
ATOM 801 C CA . VAL A 1 106 ? -14.668 -0.657 16.346 1.00 98.25 106 VAL A CA 1
ATOM 802 C C . VAL A 1 106 ? -14.816 0.789 16.860 1.00 98.25 106 VAL A C 1
ATOM 804 O O . VAL A 1 106 ? -14.149 1.193 17.814 1.00 98.25 106 VAL A O 1
ATOM 807 N N . PRO A 1 107 ? -15.697 1.611 16.259 1.00 97.81 107 PRO A N 1
ATOM 808 C CA . PRO A 1 107 ? -15.730 3.063 16.472 1.00 97.81 107 PRO A CA 1
ATOM 809 C C . PRO A 1 107 ? -16.105 3.495 17.899 1.00 97.81 107 PRO A C 1
ATOM 811 O O . PRO A 1 107 ? -15.859 4.637 18.280 1.00 97.81 107 PRO A O 1
ATOM 814 N N . LYS A 1 108 ? -16.716 2.606 18.689 1.00 98.19 108 LYS A N 1
ATOM 815 C CA . LYS A 1 108 ? -17.080 2.818 20.102 1.00 98.19 108 LYS A CA 1
ATOM 816 C C . LYS A 1 108 ? -16.321 1.865 21.034 1.00 98.19 108 LYS A C 1
ATOM 818 O O . LYS A 1 108 ? -16.689 1.718 22.199 1.00 98.19 108 LYS A O 1
ATOM 823 N N . GLY A 1 109 ? -15.329 1.161 20.500 1.00 97.44 109 GLY A N 1
ATOM 824 C CA . GLY A 1 109 ? -14.578 0.111 21.166 1.00 97.44 109 GLY A CA 1
ATOM 825 C C . GLY A 1 109 ? -13.144 0.528 21.461 1.00 97.44 109 GLY A C 1
ATOM 826 O O . GLY A 1 109 ? -12.852 1.699 21.711 1.00 97.44 109 GLY A O 1
ATOM 827 N N . LYS A 1 110 ? -12.236 -0.450 21.458 1.00 98.00 110 LYS A N 1
ATOM 828 C CA . LYS A 1 110 ? -10.803 -0.227 21.693 1.00 98.00 110 LYS A CA 1
ATOM 829 C C . LYS A 1 110 ? -9.973 -1.053 20.725 1.00 98.00 110 LYS A C 1
ATOM 831 O O . LYS A 1 110 ? -10.289 -2.213 20.482 1.00 98.00 110 LYS A O 1
ATOM 836 N N . VAL A 1 111 ? -8.877 -0.479 20.241 1.00 98.12 111 VAL A N 1
ATOM 837 C CA . VAL A 1 111 ? -7.817 -1.224 19.555 1.00 98.12 111 VAL A CA 1
ATOM 838 C C . VAL A 1 111 ? -6.647 -1.354 20.524 1.00 98.12 111 VAL A C 1
ATOM 840 O O . VAL A 1 111 ? -6.102 -0.345 20.966 1.00 98.12 111 VAL A O 1
ATOM 843 N N . ILE A 1 112 ? -6.290 -2.585 20.886 1.00 97.56 112 ILE A N 1
ATOM 844 C CA . ILE A 1 112 ? -5.144 -2.888 21.751 1.00 97.56 112 ILE A CA 1
ATOM 845 C C . ILE A 1 112 ? -4.029 -3.420 20.866 1.00 97.56 112 ILE A C 1
ATOM 847 O O . ILE A 1 112 ? -4.219 -4.411 20.168 1.00 97.56 112 ILE A O 1
ATOM 851 N N . ILE A 1 113 ? -2.869 -2.772 20.906 1.00 95.31 113 ILE A N 1
ATOM 852 C CA . ILE A 1 113 ? -1.708 -3.153 20.105 1.00 95.31 113 ILE A CA 1
ATOM 853 C C . ILE A 1 113 ? -0.637 -3.700 21.041 1.00 95.31 113 ILE A C 1
ATOM 855 O O . ILE A 1 113 ? -0.207 -3.005 21.959 1.00 95.31 113 ILE A O 1
ATOM 859 N N . GLN A 1 114 ? -0.203 -4.931 20.794 1.00 93.38 114 GLN A N 1
ATOM 860 C CA . GLN A 1 114 ? 0.918 -5.554 21.487 1.00 93.38 114 GLN A CA 1
ATOM 861 C C . GLN A 1 114 ? 2.113 -5.618 20.538 1.00 93.38 114 GLN A C 1
ATOM 863 O O . GLN A 1 114 ? 2.064 -6.312 19.526 1.00 93.38 114 GLN A O 1
ATOM 868 N N . LEU A 1 115 ? 3.187 -4.904 20.865 1.00 91.44 115 LEU A N 1
ATOM 869 C CA . LEU A 1 115 ? 4.440 -4.924 20.107 1.00 91.44 115 LEU A CA 1
ATOM 870 C C . LEU A 1 115 ? 5.368 -6.032 20.622 1.00 91.44 115 LEU A C 1
ATOM 872 O O . LEU A 1 115 ? 5.213 -6.496 21.755 1.00 91.44 115 LEU A O 1
ATOM 876 N N . MET A 1 116 ? 6.312 -6.478 19.789 1.00 83.31 116 MET A N 1
ATOM 877 C CA . MET A 1 116 ? 7.367 -7.379 20.259 1.00 83.31 116 MET A CA 1
ATOM 878 C C . MET A 1 116 ? 8.418 -6.587 21.041 1.00 83.31 116 MET A C 1
ATOM 880 O O . MET A 1 116 ? 8.859 -5.531 20.611 1.00 83.31 116 MET A O 1
ATOM 884 N N . PHE A 1 117 ? 8.832 -7.121 22.188 1.00 67.12 117 PHE A N 1
ATOM 885 C CA . PHE A 1 117 ? 10.026 -6.704 22.926 1.00 67.12 117 PHE A CA 1
ATOM 886 C C . PHE A 1 117 ? 11.128 -7.746 22.647 1.00 67.12 117 PHE A C 1
ATOM 888 O O . PHE A 1 117 ? 10.787 -8.931 22.608 1.00 67.12 117 PHE A O 1
ATOM 895 N N . PRO A 1 118 ? 12.419 -7.396 22.449 1.00 63.47 118 PRO A N 1
ATOM 896 C CA . PRO A 1 118 ? 13.096 -6.135 22.775 1.00 63.47 118 PRO A CA 1
ATOM 897 C C . PRO A 1 118 ? 13.361 -5.189 21.588 1.00 63.47 118 PRO A C 1
ATOM 899 O O . PRO A 1 118 ? 14.133 -4.248 21.745 1.00 63.47 118 PRO A O 1
ATOM 902 N N . ALA A 1 119 ? 12.779 -5.425 20.412 1.00 59.44 119 ALA A N 1
ATOM 903 C CA . ALA A 1 119 ? 12.951 -4.539 19.263 1.00 59.44 119 ALA A CA 1
ATOM 904 C C . ALA A 1 119 ? 11.746 -4.622 18.318 1.00 59.44 119 ALA A C 1
ATOM 906 O O . ALA A 1 119 ? 11.385 -5.718 17.874 1.00 59.44 119 ALA A O 1
ATOM 907 N N . ASP A 1 120 ? 11.166 -3.463 18.021 1.00 52.38 120 ASP A N 1
ATOM 908 C CA . ASP A 1 120 ? 10.336 -3.167 16.855 1.00 52.38 120 ASP A CA 1
ATOM 909 C C . ASP A 1 120 ? 11.144 -2.454 15.756 1.00 52.38 120 ASP A C 1
ATOM 911 O O . ASP A 1 120 ? 12.026 -1.624 16.079 1.00 52.38 120 ASP A O 1
#